Protein AF-A0A0N0D7E8-F1 (afdb_monomer_lite)

Radius of gyration: 12.35 Å; chains: 1; bounding box: 32×25×30 Å

Sequence (79 aa):
LSPDYTSFMEMALAVTDDYENGLLTDLKAFEITCKAMIYEDTGTSVDEIQIYLSDSKIPMPLQIALNTIIHIIQKKKKL

Structure (mmCIF, N/CA/C/O backbone):
data_AF-A0A0N0D7E8-F1
#
_entry.id   AF-A0A0N0D7E8-F1
#
loop_
_atom_site.group_PDB
_atom_site.id
_atom_site.type_symbol
_atom_site.label_atom_id
_atom_site.label_alt_id
_atom_site.label_comp_id
_atom_site.label_asym_id
_atom_site.label_entity_id
_atom_site.label_seq_id
_atom_site.pdbx_PDB_ins_code
_atom_site.Cartn_x
_atom_site.Cartn_y
_atom_site.Cartn_z
_atom_site.occupancy
_atom_site.B_iso_or_equiv
_atom_site.auth_seq_id
_atom_site.auth_comp_id
_atom_site.auth_asym_id
_atom_site.auth_atom_id
_atom_site.pdbx_PDB_model_num
ATOM 1 N N . LEU A 1 1 ? 3.177 16.424 -7.719 1.00 51.16 1 LEU A N 1
ATOM 2 C CA . LEU A 1 1 ? 3.108 14.959 -7.906 1.00 51.16 1 LEU A CA 1
ATOM 3 C C . LEU A 1 1 ? 2.303 14.700 -9.171 1.00 51.16 1 LEU A C 1
ATOM 5 O O . LEU A 1 1 ? 1.446 15.529 -9.462 1.00 51.16 1 LEU A O 1
ATOM 9 N N . SER A 1 2 ? 2.601 13.658 -9.957 1.00 61.22 2 SER A N 1
ATOM 10 C CA . SER A 1 2 ? 1.683 13.278 -11.041 1.00 61.22 2 SER A CA 1
ATOM 11 C C . SER A 1 2 ? 0.289 13.024 -10.443 1.00 61.22 2 SER A C 1
ATOM 13 O O . SER A 1 2 ? 0.215 12.613 -9.280 1.00 61.22 2 SER A O 1
ATOM 15 N N . PRO A 1 3 ? -0.798 13.307 -11.182 1.00 63.03 3 PRO A N 1
ATOM 16 C CA . PRO A 1 3 ? -2.170 13.150 -10.689 1.00 63.03 3 PRO A CA 1
ATOM 17 C C . PRO A 1 3 ? -2.429 11.788 -10.026 1.00 63.03 3 PRO A C 1
ATOM 19 O O . PRO A 1 3 ? -3.114 11.717 -9.009 1.00 63.03 3 PRO A O 1
ATOM 22 N N . ASP A 1 4 ? -1.780 10.740 -10.533 1.00 76.00 4 ASP A N 1
ATOM 23 C CA . ASP A 1 4 ? -1.941 9.358 -10.078 1.00 76.00 4 ASP A CA 1
ATOM 24 C C . ASP A 1 4 ? -1.462 9.139 -8.633 1.00 76.00 4 ASP A C 1
ATOM 26 O O . ASP A 1 4 ? -2.090 8.405 -7.871 1.00 76.00 4 ASP A O 1
ATOM 30 N N . TYR A 1 5 ? -0.403 9.834 -8.194 1.00 86.19 5 TYR A N 1
ATOM 31 C CA . TYR A 1 5 ? 0.045 9.743 -6.799 1.00 86.19 5 TYR A CA 1
ATOM 32 C C . TYR A 1 5 ? -0.904 10.462 -5.838 1.00 86.19 5 TYR A C 1
ATOM 34 O O . TYR A 1 5 ? -0.976 10.077 -4.674 1.00 86.19 5 TYR A O 1
ATOM 42 N N . THR A 1 6 ? -1.623 11.496 -6.287 1.00 91.00 6 THR A N 1
ATOM 43 C CA . THR A 1 6 ? -2.608 12.178 -5.435 1.00 91.00 6 THR A CA 1
ATOM 44 C C . THR A 1 6 ? -3.768 11.240 -5.130 1.00 91.00 6 THR A C 1
ATOM 46 O O . THR A 1 6 ? -4.039 10.987 -3.959 1.00 91.00 6 THR A O 1
ATOM 49 N N . SER A 1 7 ? -4.383 10.648 -6.158 1.00 91.62 7 SER A N 1
ATOM 50 C CA . SER A 1 7 ? -5.492 9.704 -5.969 1.00 91.62 7 SER A CA 1
ATOM 51 C C . SER A 1 7 ? -5.066 8.444 -5.211 1.00 91.62 7 SER A C 1
ATOM 53 O O . SER A 1 7 ? -5.811 7.948 -4.368 1.00 91.62 7 SER A O 1
ATOM 55 N N . PHE A 1 8 ? -3.842 7.955 -5.438 1.00 94.12 8 PHE A N 1
ATOM 56 C CA . PHE A 1 8 ? -3.285 6.860 -4.644 1.00 94.12 8 PHE A CA 1
ATOM 57 C C . PHE A 1 8 ? -3.168 7.216 -3.156 1.00 94.12 8 PHE A C 1
ATOM 59 O O . PHE A 1 8 ? -3.546 6.417 -2.299 1.00 94.12 8 PHE A O 1
ATOM 66 N N . MET A 1 9 ? -2.676 8.416 -2.833 1.00 95.69 9 MET A N 1
ATOM 67 C CA . MET A 1 9 ? -2.547 8.855 -1.442 1.00 95.69 9 MET A CA 1
ATOM 68 C C . MET A 1 9 ? -3.901 9.102 -0.775 1.00 95.69 9 MET A C 1
ATOM 70 O O . MET A 1 9 ? -4.051 8.767 0.395 1.00 95.69 9 MET A O 1
ATOM 74 N N . GLU A 1 10 ? -4.893 9.627 -1.495 1.00 96.44 10 GLU A N 1
ATOM 75 C CA . GLU A 1 10 ? -6.268 9.760 -0.990 1.00 96.44 10 GLU A CA 1
ATOM 76 C C . GLU A 1 10 ? -6.857 8.395 -0.615 1.00 96.44 10 GLU A C 1
ATOM 78 O O . GLU A 1 10 ? -7.384 8.225 0.484 1.00 96.44 10 GLU A O 1
ATOM 83 N N . MET A 1 11 ? -6.690 7.393 -1.483 1.00 95.94 11 MET A N 1
ATOM 84 C CA . MET A 1 11 ? -7.090 6.015 -1.193 1.00 95.94 11 MET A CA 1
ATOM 85 C C . MET A 1 11 ? -6.331 5.445 0.012 1.00 95.94 11 MET A C 1
ATOM 87 O O . MET A 1 11 ? -6.944 4.838 0.886 1.00 95.94 11 MET A O 1
ATOM 91 N N . ALA A 1 12 ? -5.013 5.642 0.091 1.00 97.50 12 ALA A N 1
ATOM 92 C CA . ALA A 1 12 ? -4.207 5.163 1.214 1.00 97.50 12 ALA A CA 1
ATOM 93 C C . ALA A 1 12 ? -4.629 5.787 2.555 1.00 97.50 12 ALA A C 1
ATOM 95 O O . ALA A 1 12 ? -4.622 5.099 3.577 1.00 97.50 12 ALA A O 1
ATOM 96 N N . LEU A 1 13 ? -5.013 7.066 2.556 1.00 97.94 13 LEU A N 1
ATOM 97 C CA . LEU A 1 13 ? -5.544 7.751 3.735 1.00 97.94 13 LEU A CA 1
ATOM 98 C C . LEU A 1 13 ? -6.911 7.186 4.136 1.00 97.94 13 LEU A C 1
ATOM 100 O O . LEU A 1 13 ? -7.087 6.848 5.298 1.00 97.94 13 LEU A O 1
ATOM 104 N N . ALA A 1 14 ? -7.825 6.971 3.187 1.00 97.88 14 ALA A N 1
ATOM 105 C CA . ALA A 1 14 ? -9.123 6.353 3.476 1.00 97.88 14 ALA A CA 1
ATOM 106 C C . ALA A 1 14 ? -8.980 4.933 4.062 1.00 97.88 14 ALA A C 1
ATOM 108 O O . ALA A 1 14 ? -9.611 4.598 5.059 1.00 97.88 14 ALA A O 1
ATOM 109 N N . VAL A 1 15 ? -8.089 4.114 3.493 1.00 98.12 15 VAL A N 1
ATOM 110 C CA . VAL A 1 15 ? -7.772 2.771 4.016 1.00 98.12 15 VAL A CA 1
ATOM 111 C C . VAL A 1 15 ? -7.148 2.849 5.411 1.00 98.12 15 VAL A C 1
ATOM 113 O O . VAL A 1 15 ? -7.404 1.990 6.252 1.00 98.12 15 VAL A O 1
ATOM 116 N N . THR A 1 16 ? -6.321 3.865 5.663 1.00 97.81 16 THR A N 1
ATOM 117 C CA . THR A 1 16 ? -5.731 4.105 6.984 1.00 97.81 16 THR A CA 1
ATOM 118 C C . THR A 1 16 ? -6.807 4.437 8.009 1.00 97.81 16 THR A C 1
ATOM 120 O O . THR A 1 16 ? -6.825 3.809 9.066 1.00 97.81 16 THR A O 1
ATOM 123 N N . ASP A 1 17 ? -7.730 5.339 7.678 1.00 98.06 17 ASP A N 1
ATOM 124 C CA . ASP A 1 17 ? -8.844 5.709 8.550 1.00 98.06 17 ASP A CA 1
ATOM 125 C C . ASP A 1 17 ? -9.715 4.486 8.882 1.00 98.06 17 ASP A C 1
ATOM 127 O O . ASP A 1 17 ? -9.999 4.229 10.054 1.00 98.06 17 ASP A O 1
ATOM 131 N N . ASP A 1 18 ? -10.086 3.680 7.884 1.00 98.12 18 ASP A N 1
ATOM 132 C CA . ASP A 1 18 ? -10.872 2.458 8.100 1.00 98.12 18 ASP A CA 1
ATOM 133 C C . ASP A 1 18 ? -10.117 1.430 8.958 1.00 98.12 18 ASP A C 1
ATOM 135 O O . ASP A 1 18 ? -10.713 0.762 9.809 1.00 98.12 18 ASP A O 1
ATOM 139 N N . TYR A 1 19 ? -8.801 1.308 8.770 1.00 97.69 19 TYR A N 1
ATOM 140 C CA . TYR A 1 19 ? -7.961 0.395 9.543 1.00 97.69 19 TYR A CA 1
ATOM 141 C C . TYR A 1 19 ? -7.823 0.825 11.005 1.00 97.69 19 TYR A C 1
ATOM 143 O O . TYR A 1 19 ? -8.013 0.012 11.911 1.00 97.69 19 TYR A O 1
ATOM 151 N N . GLU A 1 20 ? -7.532 2.101 11.264 1.00 96.94 20 GLU A N 1
ATOM 152 C CA . GLU A 1 20 ? -7.380 2.616 12.630 1.00 96.94 20 GLU A CA 1
ATOM 153 C C . GLU A 1 20 ? -8.699 2.597 13.414 1.00 96.94 20 GLU A C 1
ATOM 155 O O . GLU A 1 20 ? -8.686 2.404 14.630 1.00 96.94 20 GLU A O 1
ATOM 160 N N . ASN A 1 21 ? -9.842 2.705 12.729 1.00 97.44 21 ASN A N 1
ATOM 161 C CA . ASN A 1 21 ? -11.167 2.548 13.336 1.00 97.44 21 ASN A CA 1
ATOM 162 C C . ASN A 1 21 ? -11.632 1.081 13.446 1.00 97.44 21 ASN A C 1
ATOM 164 O O . ASN A 1 21 ? -12.734 0.821 13.931 1.00 97.44 21 ASN A O 1
ATOM 168 N N . GLY A 1 22 ? -10.820 0.112 13.008 1.00 96.56 22 GLY A N 1
ATOM 169 C CA . GLY A 1 22 ? -11.143 -1.318 13.067 1.00 96.56 22 GLY A CA 1
ATOM 170 C C . GLY A 1 22 ? -12.238 -1.767 12.093 1.00 96.56 22 GLY A C 1
ATOM 171 O O . GLY A 1 22 ? -12.756 -2.875 12.230 1.00 96.56 22 GLY A O 1
ATOM 172 N N . LEU A 1 23 ? -12.593 -0.929 11.115 1.00 97.00 23 LEU A N 1
ATOM 173 C CA . LEU A 1 23 ? -13.521 -1.259 10.028 1.00 97.00 23 LEU A CA 1
ATOM 174 C C . LEU A 1 23 ? -12.853 -2.150 8.974 1.00 97.00 23 LEU A C 1
ATOM 176 O O . LEU A 1 23 ? -13.523 -2.941 8.310 1.00 97.00 23 LEU A O 1
ATOM 180 N N . LEU A 1 24 ? -11.527 -2.052 8.862 1.00 95.56 24 LEU A N 1
ATOM 181 C CA . LEU A 1 24 ? -10.692 -2.871 7.997 1.00 95.56 24 LEU A CA 1
ATOM 182 C C . LEU A 1 24 ? -9.589 -3.551 8.812 1.00 95.56 24 LEU A C 1
ATOM 184 O O . LEU A 1 24 ? -8.821 -2.895 9.503 1.00 95.56 24 LEU A O 1
ATOM 188 N N . THR A 1 25 ? -9.468 -4.873 8.702 1.00 93.25 25 THR A N 1
ATOM 189 C CA . THR A 1 25 ? -8.431 -5.639 9.424 1.00 93.25 25 THR A CA 1
ATOM 190 C C . THR A 1 25 ? -7.483 -6.403 8.504 1.00 93.25 25 THR A C 1
ATOM 192 O O . THR A 1 25 ? -6.389 -6.765 8.925 1.00 93.25 25 THR A O 1
ATOM 195 N N . ASP A 1 26 ? -7.893 -6.674 7.261 1.00 96.12 26 ASP A N 1
ATOM 196 C CA . ASP A 1 26 ? -7.074 -7.355 6.253 1.00 96.12 26 ASP A CA 1
ATOM 197 C C . ASP A 1 26 ? -6.613 -6.350 5.191 1.00 96.12 26 ASP A C 1
ATOM 199 O O . ASP A 1 26 ? -7.429 -5.695 4.544 1.00 96.12 26 ASP A O 1
ATOM 203 N N . LEU A 1 27 ? -5.297 -6.243 5.008 1.00 96.75 27 LEU A N 1
ATOM 204 C CA . LEU A 1 27 ? -4.668 -5.313 4.071 1.00 96.75 27 LEU A CA 1
ATOM 205 C C . LEU A 1 27 ? -4.232 -5.974 2.759 1.00 96.75 27 LEU A C 1
ATOM 207 O O . LEU A 1 27 ? -3.692 -5.286 1.897 1.00 96.75 27 LEU A O 1
ATOM 211 N N . LYS A 1 28 ? -4.499 -7.268 2.538 1.00 96.62 28 LYS A N 1
ATOM 212 C CA . LYS A 1 28 ? -4.059 -7.979 1.321 1.00 96.62 28 LYS A CA 1
ATOM 213 C C . LYS A 1 28 ? -4.511 -7.312 0.026 1.00 96.62 28 LYS A C 1
ATOM 215 O O . LYS A 1 28 ? -3.726 -7.200 -0.911 1.00 96.62 28 LYS A O 1
ATOM 220 N N . ALA A 1 29 ? -5.766 -6.868 -0.041 1.00 95.69 29 ALA A N 1
ATOM 221 C CA . ALA A 1 29 ? -6.277 -6.178 -1.225 1.00 95.69 29 ALA A CA 1
ATOM 222 C C . ALA A 1 29 ? -5.528 -4.857 -1.466 1.00 95.69 29 ALA A C 1
ATOM 224 O O . ALA A 1 29 ? -5.149 -4.553 -2.594 1.00 95.69 29 ALA A O 1
ATOM 225 N N . PHE A 1 30 ? -5.246 -4.117 -0.393 1.00 97.50 30 PHE A N 1
ATOM 226 C CA . PHE A 1 30 ? -4.487 -2.875 -0.458 1.00 97.50 30 PHE A CA 1
ATOM 227 C C . PHE A 1 30 ? -3.025 -3.105 -0.878 1.00 97.50 30 PHE A C 1
ATOM 229 O O . PHE A 1 30 ? -2.499 -2.378 -1.721 1.00 97.50 30 PHE A O 1
ATOM 236 N N . GLU A 1 31 ? -2.385 -4.162 -0.373 1.00 97.25 31 GLU A N 1
ATOM 237 C CA . GLU A 1 31 ? -1.042 -4.574 -0.792 1.00 97.25 31 GLU A CA 1
ATOM 238 C C . GLU A 1 31 ? -0.983 -4.951 -2.277 1.00 97.25 31 GLU A C 1
ATOM 240 O O . GLU A 1 31 ? -0.025 -4.588 -2.960 1.00 97.25 31 GLU A O 1
ATOM 245 N N . ILE A 1 32 ? -1.998 -5.649 -2.801 1.00 96.88 32 ILE A N 1
ATOM 246 C CA . ILE A 1 32 ? -2.096 -5.973 -4.233 1.00 96.88 32 ILE A CA 1
ATOM 247 C C . ILE A 1 32 ? -2.159 -4.689 -5.062 1.00 96.88 32 ILE A C 1
ATOM 249 O O . ILE A 1 32 ? -1.408 -4.560 -6.028 1.00 96.88 32 ILE A O 1
ATOM 253 N N . THR A 1 33 ? -2.986 -3.720 -4.662 1.00 96.06 33 THR A N 1
ATOM 254 C CA . THR A 1 33 ? -3.071 -2.416 -5.336 1.00 96.06 33 THR A CA 1
ATOM 255 C C . THR A 1 33 ? -1.730 -1.683 -5.320 1.00 96.06 33 THR A C 1
ATOM 257 O O . THR A 1 33 ? -1.299 -1.147 -6.338 1.00 96.06 33 THR A O 1
ATOM 260 N N . CYS A 1 34 ? -1.014 -1.714 -4.196 1.00 96.81 34 CYS A N 1
ATOM 261 C CA . CYS A 1 34 ? 0.315 -1.117 -4.090 1.00 96.81 34 CYS A CA 1
ATOM 262 C C . CYS A 1 34 ? 1.337 -1.786 -5.030 1.00 96.81 34 CYS A C 1
ATOM 264 O O . CYS A 1 34 ? 2.108 -1.104 -5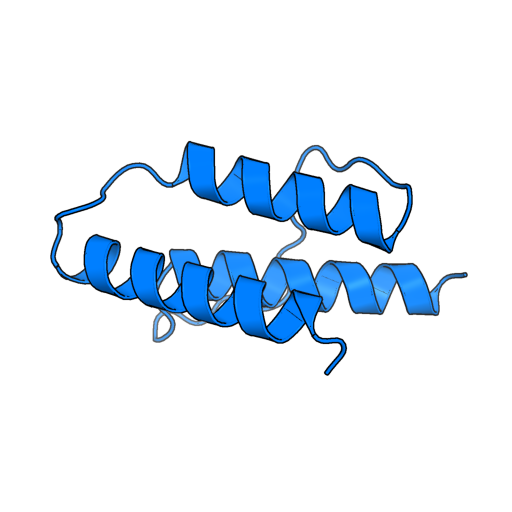.706 1.00 96.81 34 CYS A O 1
ATOM 266 N N . LYS A 1 35 ? 1.327 -3.121 -5.132 1.00 96.88 35 LYS A N 1
ATOM 267 C CA . LYS A 1 35 ? 2.188 -3.862 -6.074 1.00 96.88 35 LYS A CA 1
ATOM 268 C C . LYS A 1 35 ? 1.831 -3.567 -7.533 1.00 96.88 35 LYS A C 1
ATOM 270 O O . LYS A 1 35 ? 2.740 -3.430 -8.352 1.00 96.88 35 LYS A O 1
ATOM 275 N N . ALA A 1 36 ? 0.542 -3.438 -7.849 1.00 95.31 36 ALA A N 1
ATOM 276 C CA . ALA A 1 36 ? 0.080 -3.041 -9.178 1.00 95.31 36 ALA A CA 1
ATOM 277 C C . ALA A 1 36 ? 0.610 -1.651 -9.550 1.00 95.31 36 ALA A C 1
ATOM 279 O O . ALA A 1 36 ? 1.182 -1.494 -10.625 1.00 95.31 36 ALA A O 1
ATOM 280 N N . MET A 1 37 ? 0.560 -0.690 -8.623 1.00 94.38 37 MET A N 1
ATOM 281 C CA . MET A 1 37 ? 1.116 0.644 -8.851 1.00 94.38 37 MET A CA 1
ATOM 282 C C . MET A 1 37 ? 2.627 0.614 -9.123 1.00 94.38 37 MET A C 1
ATOM 284 O O . MET A 1 37 ? 3.105 1.291 -10.030 1.00 94.38 37 MET A O 1
ATOM 288 N N . ILE A 1 38 ? 3.397 -0.203 -8.390 1.00 94.56 38 ILE A N 1
ATOM 289 C CA . ILE A 1 38 ? 4.833 -0.384 -8.673 1.00 94.56 38 ILE A CA 1
ATOM 290 C C . ILE A 1 38 ? 5.037 -0.887 -10.103 1.00 94.56 38 ILE A C 1
ATOM 292 O O . ILE A 1 38 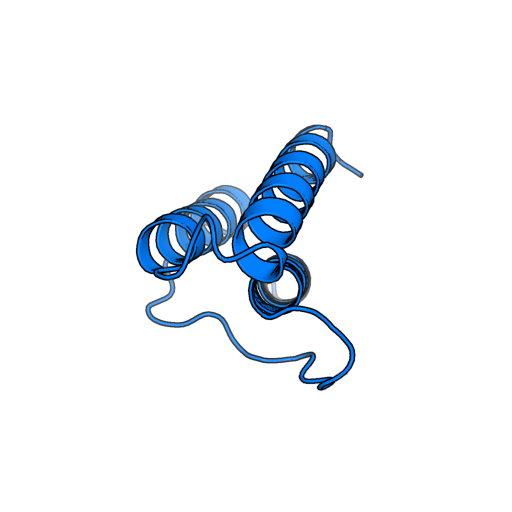? 5.903 -0.371 -10.813 1.00 94.56 38 ILE A O 1
ATOM 296 N N . TYR A 1 39 ? 4.257 -1.878 -10.533 1.00 94.38 39 TYR A N 1
ATOM 297 C CA . TYR A 1 39 ? 4.348 -2.417 -11.885 1.00 94.38 39 TYR A CA 1
ATOM 298 C C . TYR A 1 39 ? 3.990 -1.372 -12.948 1.00 94.38 39 TYR A C 1
ATOM 300 O O . TYR A 1 39 ? 4.751 -1.202 -13.896 1.00 94.38 39 TYR A O 1
ATOM 308 N N . GLU A 1 40 ? 2.893 -0.639 -12.773 1.00 92.81 40 GLU A N 1
ATOM 309 C CA . GLU A 1 40 ? 2.444 0.402 -13.706 1.00 92.81 40 GLU A CA 1
ATOM 310 C C . GLU A 1 40 ? 3.502 1.496 -13.904 1.00 92.81 40 GLU A C 1
ATOM 312 O O . GLU A 1 40 ? 3.755 1.922 -15.030 1.00 92.81 40 GLU A O 1
ATOM 317 N N . ASP A 1 41 ? 4.181 1.903 -12.830 1.00 92.06 41 ASP A N 1
ATOM 318 C CA . ASP A 1 41 ? 5.160 2.991 -12.870 1.00 92.06 41 ASP A CA 1
ATOM 319 C C . ASP A 1 41 ? 6.585 2.565 -13.252 1.00 92.06 41 ASP A C 1
ATOM 321 O O . ASP A 1 41 ? 7.406 3.411 -13.624 1.00 92.06 41 ASP A O 1
ATOM 325 N N . THR A 1 42 ? 6.930 1.286 -13.081 1.00 92.25 42 THR A N 1
ATOM 326 C CA . THR A 1 42 ? 8.315 0.796 -13.234 1.00 92.25 42 THR A CA 1
ATOM 327 C C . THR A 1 42 ? 8.468 -0.342 -14.241 1.00 92.25 42 THR A C 1
ATOM 329 O O . THR A 1 42 ? 9.594 -0.741 -14.540 1.00 92.25 42 THR A O 1
ATOM 332 N N . GLY A 1 43 ? 7.365 -0.916 -14.727 1.00 93.81 43 GLY A N 1
ATOM 333 C CA . GLY A 1 43 ? 7.339 -2.115 -15.569 1.00 93.81 43 GLY A CA 1
ATOM 334 C C . GLY A 1 43 ? 7.815 -3.394 -14.870 1.00 93.81 43 GLY A C 1
ATOM 335 O O . GLY A 1 43 ? 7.980 -4.422 -15.524 1.00 93.81 43 GLY A O 1
ATOM 336 N N . THR A 1 44 ? 8.071 -3.351 -13.558 1.00 91.19 44 THR A N 1
ATOM 337 C CA . THR A 1 44 ? 8.668 -4.457 -12.800 1.00 91.19 44 THR A CA 1
ATOM 338 C C . THR A 1 44 ? 7.679 -5.000 -11.777 1.00 91.19 44 THR A C 1
ATOM 340 O O . THR A 1 44 ? 7.255 -4.279 -10.877 1.00 91.19 44 THR A O 1
ATOM 343 N N . SER A 1 45 ? 7.333 -6.284 -11.885 1.00 92.81 45 SER A N 1
ATOM 344 C CA . SER A 1 45 ? 6.549 -6.974 -10.860 1.00 92.81 45 SER A CA 1
ATOM 345 C C . SER A 1 45 ? 7.401 -7.231 -9.621 1.00 92.81 45 SER A C 1
ATOM 347 O O . SER A 1 45 ? 8.588 -7.551 -9.731 1.00 92.81 45 SER A O 1
ATOM 349 N N . VAL A 1 46 ? 6.792 -7.132 -8.443 1.00 93.56 46 VAL A N 1
ATOM 350 C CA . VAL A 1 46 ? 7.454 -7.420 -7.169 1.00 93.56 46 VAL A CA 1
ATOM 351 C C . VAL A 1 46 ? 6.610 -8.379 -6.341 1.00 93.56 46 VAL A C 1
ATOM 353 O O . VAL A 1 46 ? 5.403 -8.185 -6.198 1.00 93.56 46 VAL A O 1
ATOM 356 N N . ASP A 1 47 ? 7.254 -9.398 -5.776 1.00 92.31 47 ASP A N 1
ATOM 357 C CA . ASP A 1 47 ? 6.597 -10.325 -4.850 1.00 92.31 47 ASP A CA 1
ATOM 358 C C . ASP A 1 47 ? 6.337 -9.652 -3.498 1.00 92.31 47 ASP A C 1
ATOM 360 O O . ASP A 1 47 ? 5.305 -9.884 -2.869 1.00 92.31 47 ASP A O 1
ATOM 364 N N . GLU A 1 48 ? 7.233 -8.750 -3.088 1.00 93.44 48 GLU A N 1
ATOM 365 C CA . GLU A 1 48 ? 7.178 -8.020 -1.823 1.00 93.44 48 GLU A CA 1
ATOM 366 C C . GLU A 1 48 ? 7.547 -6.543 -2.010 1.00 93.44 48 GLU A C 1
ATOM 368 O O . GLU A 1 48 ? 8.407 -6.180 -2.819 1.00 93.44 48 GLU A O 1
ATOM 373 N N . ILE A 1 49 ? 6.898 -5.677 -1.231 1.00 94.25 49 ILE A N 1
ATOM 374 C CA . ILE A 1 49 ? 7.201 -4.246 -1.201 1.00 94.25 49 ILE A CA 1
ATOM 375 C C . ILE A 1 49 ? 8.369 -4.046 -0.238 1.00 94.25 49 ILE A C 1
ATOM 377 O O . ILE A 1 49 ? 8.251 -4.297 0.958 1.00 94.25 49 ILE A O 1
ATOM 381 N N . GLN A 1 50 ? 9.509 -3.599 -0.766 1.00 93.19 50 GLN A N 1
ATOM 382 C CA . GLN A 1 50 ? 10.683 -3.322 0.060 1.00 93.19 50 GLN A CA 1
ATOM 383 C C . GLN A 1 50 ? 10.368 -2.281 1.147 1.00 93.19 50 GLN A C 1
ATOM 385 O O . GLN A 1 50 ? 9.848 -1.204 0.856 1.00 93.19 50 GLN A O 1
ATOM 390 N N . ILE A 1 51 ? 10.743 -2.594 2.388 1.00 93.56 51 ILE A N 1
ATOM 391 C CA . ILE A 1 51 ? 10.572 -1.712 3.543 1.00 93.56 51 ILE A CA 1
ATOM 392 C C . ILE A 1 51 ? 11.749 -0.731 3.600 1.00 93.56 51 ILE A C 1
ATOM 394 O O . ILE A 1 51 ? 12.901 -1.127 3.779 1.00 93.56 51 ILE A O 1
ATOM 398 N N . TYR A 1 52 ? 11.450 0.554 3.449 1.00 92.88 52 TYR A N 1
ATOM 399 C CA . TYR A 1 52 ? 12.377 1.677 3.616 1.00 92.88 52 TYR A CA 1
ATOM 400 C C . TYR A 1 52 ? 12.059 2.508 4.861 1.00 92.88 52 TYR A C 1
ATOM 402 O O . TYR A 1 52 ? 12.948 3.134 5.433 1.00 92.88 52 TYR A O 1
ATOM 410 N N . LEU A 1 53 ? 10.791 2.525 5.266 1.00 92.50 53 LEU A N 1
ATOM 411 C CA . LEU A 1 53 ? 10.265 3.273 6.393 1.00 92.50 53 LEU A CA 1
ATOM 412 C C . LEU A 1 53 ? 9.443 2.330 7.277 1.00 92.50 53 LEU A C 1
ATOM 414 O O . LEU A 1 53 ? 8.506 1.688 6.804 1.00 92.50 53 LEU A O 1
ATOM 418 N N . SER A 1 54 ? 9.840 2.241 8.547 1.00 91.75 54 SER A N 1
ATOM 419 C CA . SER A 1 54 ? 9.238 1.376 9.567 1.00 91.75 54 SER A CA 1
ATOM 420 C C . SER A 1 54 ? 9.181 2.104 10.919 1.00 91.75 54 SER A C 1
ATOM 422 O O . SER A 1 54 ? 9.951 1.808 11.835 1.00 91.75 54 SER A O 1
ATOM 424 N N . ASP A 1 55 ? 8.317 3.115 11.022 1.00 93.31 55 ASP A N 1
ATOM 425 C CA . ASP A 1 55 ? 8.077 3.860 12.265 1.00 93.31 55 ASP A CA 1
ATOM 426 C C . ASP A 1 55 ? 6.749 3.405 12.876 1.00 93.31 55 ASP A C 1
ATOM 428 O O . ASP A 1 55 ? 5.713 3.426 12.211 1.00 93.31 55 ASP A O 1
ATOM 432 N N . SER A 1 56 ? 6.769 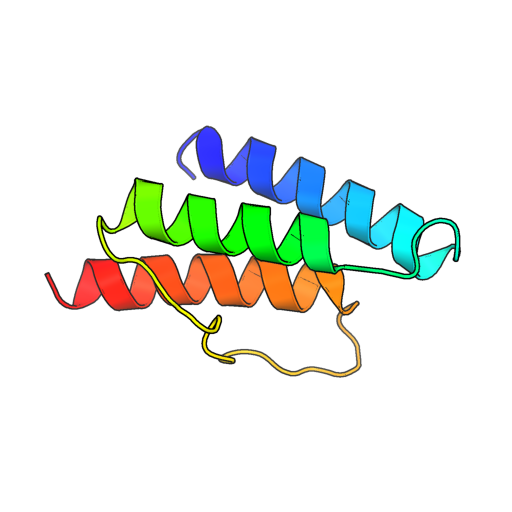3.012 14.151 1.00 90.44 56 SER A N 1
ATOM 433 C CA . SER A 1 56 ? 5.578 2.555 14.873 1.00 90.44 56 SER A CA 1
ATOM 434 C C . SER A 1 56 ? 4.513 3.638 15.058 1.00 90.44 56 SER A C 1
ATOM 436 O O . SER A 1 56 ? 3.375 3.311 15.381 1.00 90.44 56 SER A O 1
ATOM 438 N N . LYS A 1 57 ? 4.855 4.913 14.855 1.00 94.94 57 LYS A N 1
ATOM 439 C CA . LYS A 1 57 ? 3.909 6.036 14.885 1.00 94.94 57 LYS A CA 1
ATOM 440 C C . LYS A 1 57 ? 3.099 6.181 13.601 1.00 94.94 57 LYS A C 1
ATOM 442 O O . LYS A 1 57 ? 2.167 6.976 13.577 1.00 94.94 57 LYS A O 1
ATOM 447 N N . ILE A 1 58 ? 3.479 5.484 12.532 1.00 95.19 58 ILE A N 1
ATOM 448 C CA . ILE A 1 58 ? 2.798 5.564 11.242 1.00 95.19 58 ILE A CA 1
ATOM 449 C C . ILE A 1 58 ? 1.852 4.363 11.138 1.00 95.19 58 ILE A C 1
ATOM 451 O O . ILE A 1 58 ? 2.296 3.233 11.343 1.00 95.19 58 ILE A O 1
ATOM 455 N N . PRO A 1 59 ? 0.569 4.553 10.804 1.00 95.94 59 PRO A N 1
ATOM 456 C CA . PRO A 1 59 ? -0.356 3.437 10.640 1.00 95.94 59 PRO A CA 1
ATOM 457 C C . PRO A 1 59 ? 0.099 2.468 9.543 1.00 95.94 59 PRO A C 1
ATOM 459 O O . PRO A 1 59 ? 0.671 2.886 8.535 1.00 95.94 59 PRO A O 1
ATOM 462 N N . MET A 1 60 ? -0.165 1.170 9.721 1.00 96.19 60 MET A N 1
ATOM 463 C CA . MET A 1 60 ? 0.319 0.120 8.812 1.00 96.19 60 MET A CA 1
ATOM 464 C C . MET A 1 60 ? -0.038 0.372 7.332 1.00 96.19 60 MET A C 1
ATOM 466 O O . MET A 1 60 ? 0.868 0.287 6.498 1.00 96.19 60 MET A O 1
ATOM 470 N N . PRO A 1 61 ? -1.283 0.740 6.959 1.00 97.12 61 PRO A N 1
ATOM 471 C CA . PRO A 1 61 ? -1.600 0.993 5.552 1.00 97.12 61 PRO A CA 1
ATOM 472 C C . PRO A 1 61 ? -0.808 2.176 4.988 1.00 97.12 61 PRO A C 1
ATOM 474 O O . PRO A 1 61 ? -0.251 2.097 3.893 1.00 97.12 61 PRO A O 1
ATOM 477 N N . LEU A 1 62 ? -0.655 3.247 5.767 1.00 97.19 62 LEU A N 1
ATOM 478 C CA . LEU A 1 62 ? 0.144 4.394 5.356 1.00 97.19 62 LEU A CA 1
ATOM 479 C C . LEU A 1 62 ? 1.631 4.035 5.205 1.00 97.19 62 LEU A C 1
ATOM 481 O O . LEU A 1 62 ? 2.273 4.493 4.259 1.00 97.19 62 LEU A O 1
ATOM 485 N N . GLN A 1 63 ? 2.182 3.171 6.065 1.00 97.31 63 GLN A N 1
ATOM 486 C CA . GLN A 1 63 ? 3.547 2.654 5.895 1.00 97.31 63 GLN A CA 1
ATOM 487 C C . GLN A 1 63 ? 3.702 1.894 4.574 1.00 97.31 63 GLN A C 1
ATOM 489 O O . GLN A 1 63 ? 4.675 2.116 3.852 1.00 97.31 63 GLN A O 1
ATOM 494 N N . ILE A 1 64 ? 2.749 1.024 4.230 1.00 97.31 64 ILE A N 1
ATOM 495 C CA . ILE A 1 64 ? 2.754 0.276 2.963 1.00 97.31 64 ILE A CA 1
ATOM 496 C C . ILE A 1 64 ? 2.726 1.252 1.777 1.00 97.31 64 ILE A C 1
ATOM 498 O O . ILE A 1 64 ? 3.557 1.144 0.872 1.00 97.31 64 ILE A O 1
ATOM 502 N N . ALA A 1 65 ? 1.844 2.254 1.805 1.00 97.38 65 ALA A N 1
ATOM 503 C CA . ALA A 1 65 ? 1.727 3.257 0.746 1.00 97.38 65 ALA A CA 1
ATOM 504 C C . ALA A 1 65 ? 3.020 4.067 0.551 1.00 97.38 65 ALA A C 1
ATOM 506 O O . ALA A 1 65 ? 3.511 4.224 -0.568 1.00 97.38 65 ALA A O 1
ATOM 507 N N . LEU A 1 66 ? 3.622 4.540 1.645 1.00 96.50 66 LEU A N 1
ATOM 508 C CA . LEU A 1 66 ? 4.874 5.296 1.598 1.00 96.50 66 LEU A CA 1
ATOM 509 C C . LEU A 1 66 ? 6.029 4.438 1.074 1.00 96.50 66 LEU A C 1
ATOM 511 O O . LEU A 1 66 ? 6.784 4.884 0.208 1.00 96.50 66 LEU A O 1
ATOM 515 N N . ASN A 1 67 ? 6.146 3.193 1.541 1.00 97.00 67 ASN A N 1
ATOM 516 C CA . ASN A 1 67 ? 7.155 2.256 1.047 1.00 97.00 67 ASN A CA 1
ATOM 517 C C . ASN A 1 67 ? 6.977 1.951 -0.446 1.00 97.00 67 ASN A C 1
ATOM 519 O O . ASN A 1 67 ? 7.969 1.853 -1.165 1.00 97.00 67 ASN A O 1
ATOM 523 N N . THR A 1 68 ? 5.737 1.898 -0.931 1.00 96.44 68 THR A N 1
ATOM 524 C CA . THR A 1 68 ? 5.404 1.746 -2.357 1.00 96.44 68 THR A CA 1
ATOM 525 C C . THR A 1 68 ? 5.952 2.908 -3.184 1.00 96.44 68 THR A C 1
ATOM 527 O O . THR A 1 68 ? 6.682 2.694 -4.153 1.00 96.44 68 THR A O 1
ATOM 530 N N . ILE A 1 69 ? 5.689 4.149 -2.764 1.00 95.06 69 ILE A N 1
ATOM 531 C CA . ILE A 1 69 ? 6.188 5.350 -3.451 1.00 95.06 69 ILE A CA 1
ATOM 532 C C . ILE A 1 69 ? 7.719 5.394 -3.432 1.00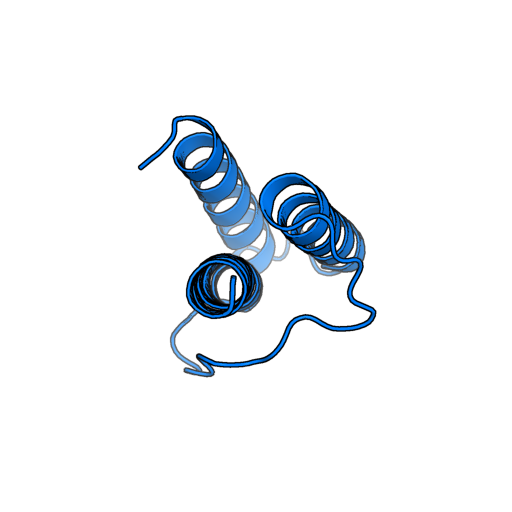 95.06 69 ILE A C 1
ATOM 534 O O . ILE A 1 69 ? 8.350 5.659 -4.458 1.00 95.06 69 ILE A O 1
ATOM 538 N N . ILE A 1 70 ? 8.342 5.100 -2.286 1.00 94.81 70 ILE A N 1
ATOM 539 C CA . ILE A 1 70 ? 9.806 5.065 -2.182 1.00 94.81 70 ILE A CA 1
ATOM 540 C C . ILE A 1 70 ? 10.373 3.988 -3.111 1.00 94.81 70 ILE A C 1
ATOM 542 O O . ILE A 1 70 ? 11.347 4.257 -3.814 1.00 94.81 70 ILE 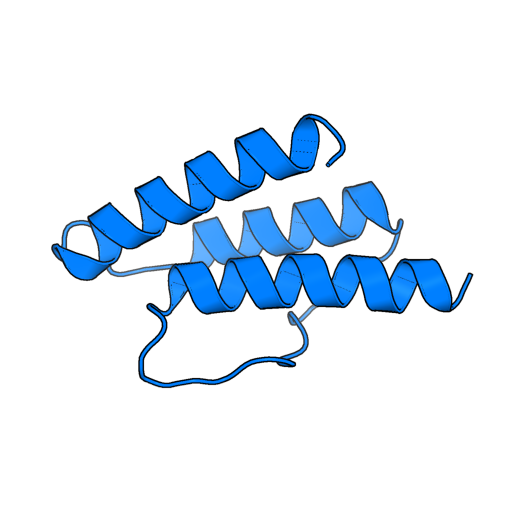A O 1
ATOM 546 N N . HIS A 1 71 ? 9.751 2.810 -3.183 1.00 94.44 71 HIS A N 1
ATOM 547 C CA . HIS A 1 71 ? 10.154 1.742 -4.096 1.00 94.44 71 HIS A CA 1
ATOM 548 C C . HIS A 1 71 ? 10.148 2.214 -5.552 1.00 94.44 71 HIS A C 1
ATOM 550 O O . HIS A 1 71 ? 11.143 2.040 -6.260 1.00 94.44 71 HIS A O 1
ATOM 556 N N . ILE A 1 72 ? 9.064 2.860 -5.989 1.00 93.19 72 ILE A N 1
ATOM 557 C CA . ILE A 1 72 ? 8.939 3.413 -7.344 1.00 93.19 72 ILE A CA 1
ATOM 558 C C . ILE A 1 72 ? 10.070 4.406 -7.621 1.00 93.19 72 ILE A C 1
ATOM 560 O O . ILE A 1 72 ? 10.756 4.299 -8.638 1.00 93.19 72 ILE A O 1
ATOM 564 N N . ILE A 1 73 ? 10.326 5.333 -6.694 1.00 92.75 73 ILE A N 1
ATOM 565 C CA . ILE A 1 73 ? 11.402 6.325 -6.826 1.00 92.75 73 ILE A CA 1
ATOM 566 C C . ILE A 1 73 ? 12.775 5.642 -6.919 1.00 92.75 73 ILE A C 1
ATOM 568 O O . ILE A 1 73 ? 13.599 6.026 -7.750 1.00 92.75 73 ILE A O 1
ATOM 572 N N . GLN A 1 74 ? 13.038 4.624 -6.097 1.00 91.62 74 GLN A N 1
ATOM 573 C CA . GLN A 1 74 ? 14.304 3.882 -6.104 1.00 91.62 74 GLN A CA 1
ATOM 574 C C . GLN A 1 74 ? 14.509 3.097 -7.403 1.00 91.62 74 GLN A C 1
ATOM 576 O O . GLN A 1 74 ? 15.631 3.027 -7.904 1.00 91.62 74 GLN A O 1
ATOM 581 N N . LYS A 1 75 ? 13.442 2.528 -7.973 1.00 88.88 75 LYS A N 1
ATOM 582 C CA . LYS A 1 75 ? 13.489 1.831 -9.265 1.00 88.88 75 LYS A CA 1
ATOM 583 C C . LYS A 1 75 ? 13.704 2.802 -10.420 1.00 88.88 75 LYS A C 1
ATOM 585 O O . LYS A 1 75 ? 14.602 2.570 -11.220 1.00 88.88 75 LYS A O 1
ATOM 590 N N . LYS A 1 76 ? 12.970 3.919 -10.454 1.00 86.00 76 LYS A N 1
ATOM 591 C CA . LYS A 1 76 ? 13.134 4.966 -11.477 1.00 86.00 76 LYS A CA 1
ATOM 592 C C . LYS A 1 76 ? 14.532 5.592 -11.466 1.00 86.00 76 LYS A C 1
ATOM 594 O O . LYS A 1 76 ? 15.031 5.935 -12.522 1.00 86.00 76 LYS A O 1
ATOM 599 N N . LYS A 1 77 ? 15.193 5.700 -10.305 1.00 78.06 77 LYS A N 1
ATOM 600 C CA . LYS A 1 77 ? 16.590 6.176 -10.202 1.00 78.06 77 LYS A CA 1
ATOM 601 C C . LYS A 1 77 ? 17.645 5.203 -10.745 1.00 78.06 77 LYS A C 1
ATOM 603 O O . LYS A 1 77 ? 18.785 5.617 -10.927 1.00 78.06 77 LYS A O 1
ATOM 608 N N . LYS A 1 78 ? 17.316 3.917 -10.897 1.00 69.12 78 LYS A N 1
ATOM 609 C CA . LYS A 1 78 ? 18.240 2.882 -11.397 1.00 69.12 78 LYS A CA 1
ATOM 610 C C . LYS A 1 78 ? 18.144 2.664 -12.913 1.00 69.12 78 LYS A C 1
ATOM 612 O O . LYS A 1 78 ? 18.936 1.883 -13.435 1.00 69.12 78 LYS A O 1
ATOM 617 N N . LEU A 1 79 ? 17.176 3.304 -13.567 1.00 54.56 79 LEU A N 1
ATOM 618 C CA . LEU A 1 79 ? 16.999 3.354 -15.020 1.00 54.56 79 LEU A CA 1
ATOM 619 C C . LEU A 1 79 ? 17.702 4.597 -15.575 1.00 54.56 79 LEU A C 1
ATOM 621 O O . LEU A 1 79 ? 18.261 4.486 -16.686 1.00 54.56 79 LEU A O 1
#

Foldseek 3Di:
DPPVLVVLVVVLVVQLVCVVVVVDDDCVVVLVVLQVVLCVLQVDGDPDQDQPDDDPVAGPSRSSSVSSVVSSVVNVVVD

pLDDT: mean 92.16, std 9.35, range [51.16, 98.12]

Secondary structure (DSSP, 8-sta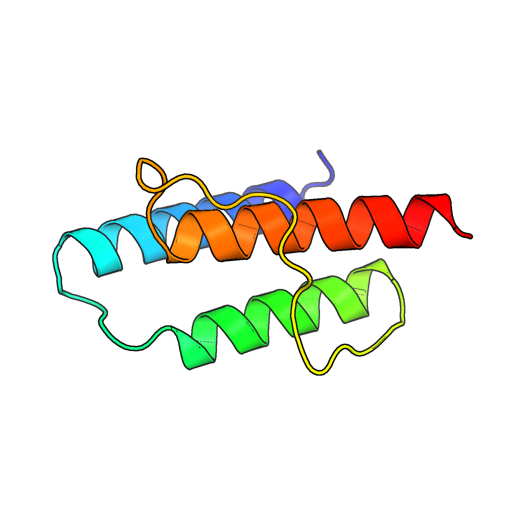te):
--HHHHHHHHHHHHHHHHHHTTS----HHHHHHHHHHHHHHHS---SS---S---TTS-HHHHHHHHHHHHHHHHHTT-